Protein AF-A0A5K0XAQ4-F1 (afdb_monomer_lite)

pLDDT: mean 95.23, std 3.63, range [73.94, 98.06]

Secondary structure (DSSP, 8-state):
----EEE-TTHHHHHHHH----SS---PPPTTS--SEEE-SS----TTS--------

Radius of gyration: 15.69 Å; chains: 1; bounding box: 32×26×36 Å

Foldseek 3Di:
DDADKDFDPPFLVVFVVPDDDDDDDDTDGGPVNDHRMDGDPPDDDDPPDDDDDDDDD

Sequence (57 aa):
KHGIFHLSDPGGITVIRQCRERGFHSHVAPSDGSSIYEHCSHVYMDPKLDFDVVDLR

Organism: NCBI:txid210225

Structure (mmCIF, N/CA/C/O backbone):
data_AF-A0A5K0XAQ4-F1
#
_entry.id   AF-A0A5K0XAQ4-F1
#
loop_
_atom_site.group_PDB
_atom_site.id
_atom_site.type_symbol
_atom_site.label_atom_id
_atom_site.label_alt_id
_atom_site.label_comp_id
_atom_site.label_asym_id
_atom_site.label_entity_id
_atom_site.label_seq_id
_atom_site.pdbx_PDB_ins_code
_atom_site.Cartn_x
_atom_site.Cartn_y
_atom_site.Cartn_z
_atom_site.occupancy
_atom_site.B_iso_or_equiv
_atom_site.auth_seq_id
_atom_site.auth_comp_id
_atom_site.auth_asym_id
_atom_site.auth_atom_id
_atom_site.pdbx_PDB_model_num
ATOM 1 N N . LYS A 1 1 ? -2.737 12.146 -12.373 1.00 73.94 1 LYS A N 1
ATOM 2 C CA . LYS A 1 1 ? -1.459 11.876 -11.660 1.00 73.94 1 LYS A CA 1
ATOM 3 C C . LYS A 1 1 ? -1.611 10.510 -11.003 1.00 73.94 1 LYS A C 1
ATOM 5 O O . LYS A 1 1 ? -2.678 10.271 -10.457 1.00 73.94 1 LYS A O 1
ATOM 10 N N . HIS A 1 2 ? -0.619 9.631 -11.104 1.00 88.06 2 HIS A N 1
ATOM 11 C CA . HIS A 1 2 ? -0.667 8.264 -10.560 1.00 88.06 2 HIS A CA 1
ATOM 12 C C . HIS A 1 2 ? 0.374 8.127 -9.440 1.00 88.06 2 HIS A C 1
ATOM 14 O O . HIS A 1 2 ? 1.259 8.980 -9.340 1.00 88.06 2 HIS A O 1
ATOM 20 N N . GLY A 1 3 ? 0.267 7.096 -8.602 1.00 92.94 3 GLY A N 1
ATOM 21 C CA . GLY A 1 3 ? 1.173 6.883 -7.475 1.00 92.94 3 GLY A CA 1
ATOM 22 C C . GLY A 1 3 ? 1.340 5.409 -7.129 1.00 92.94 3 GLY A C 1
ATOM 23 O O . GLY A 1 3 ? 0.485 4.591 -7.460 1.00 92.94 3 GLY A O 1
ATOM 24 N N . ILE A 1 4 ? 2.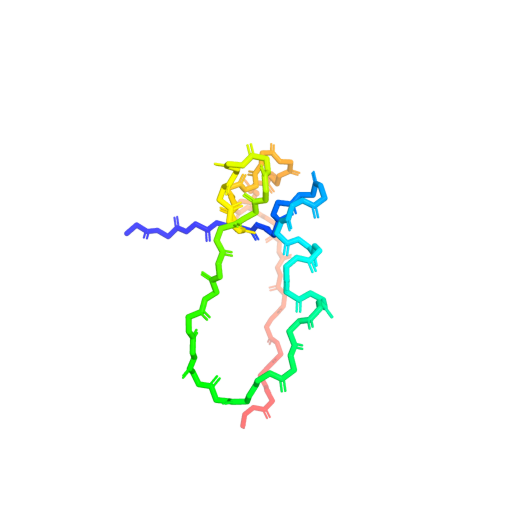454 5.103 -6.467 1.00 96.56 4 ILE A N 1
ATOM 25 C CA . ILE A 1 4 ? 2.752 3.800 -5.872 1.00 96.56 4 ILE A CA 1
ATOM 26 C C . ILE A 1 4 ? 2.637 3.982 -4.361 1.00 96.56 4 ILE A C 1
ATOM 28 O O . ILE A 1 4 ? 3.213 4.928 -3.811 1.00 96.56 4 ILE A O 1
ATOM 32 N N . PHE A 1 5 ? 1.851 3.122 -3.720 1.00 97.19 5 PHE A N 1
ATOM 33 C CA . PHE A 1 5 ? 1.465 3.257 -2.321 1.00 97.19 5 PHE A CA 1
ATOM 34 C C . PHE A 1 5 ? 1.687 1.952 -1.566 1.00 97.19 5 PHE A C 1
ATOM 36 O O . PHE A 1 5 ? 1.580 0.869 -2.143 1.00 97.19 5 PHE A O 1
ATOM 43 N N . HIS A 1 6 ? 1.918 2.068 -0.264 1.00 97.50 6 HIS A N 1
ATOM 44 C CA . HIS A 1 6 ? 1.868 0.957 0.678 1.00 97.50 6 HIS A CA 1
ATOM 45 C C . HIS A 1 6 ? 1.008 1.335 1.887 1.00 97.50 6 HIS A C 1
ATOM 47 O O . HIS A 1 6 ? 0.711 2.511 2.105 1.00 97.50 6 HIS A O 1
ATOM 53 N N . LEU A 1 7 ? 0.591 0.336 2.668 1.00 97.31 7 LEU A N 1
ATOM 54 C CA . LEU A 1 7 ? -0.016 0.584 3.976 1.00 97.31 7 LEU A CA 1
ATOM 55 C C . LEU A 1 7 ? 1.046 1.135 4.926 1.00 97.31 7 LEU A C 1
ATOM 57 O O . LEU A 1 7 ? 2.174 0.638 4.929 1.00 97.31 7 LEU A O 1
ATOM 61 N N . SER A 1 8 ? 0.681 2.123 5.740 1.00 96.56 8 SER A N 1
ATOM 62 C CA . SER A 1 8 ? 1.574 2.606 6.793 1.00 96.56 8 SER A CA 1
ATOM 63 C C . SER A 1 8 ? 1.824 1.500 7.823 1.00 96.56 8 SER A C 1
ATOM 65 O O . SER A 1 8 ? 0.922 0.727 8.170 1.00 96.56 8 SER A O 1
ATOM 67 N N . ASP A 1 9 ? 3.060 1.412 8.307 1.00 94.75 9 ASP A N 1
ATOM 68 C CA . ASP A 1 9 ? 3.513 0.381 9.242 1.00 94.75 9 ASP A CA 1
ATOM 69 C C . ASP A 1 9 ? 3.972 1.042 10.555 1.00 94.75 9 ASP A C 1
ATOM 71 O O . ASP A 1 9 ? 4.850 1.907 10.511 1.00 94.75 9 ASP A O 1
ATOM 75 N N . PRO A 1 10 ? 3.390 0.694 11.722 1.00 94.81 10 PRO A N 1
ATOM 76 C CA . PRO A 1 10 ? 2.388 -0.361 11.944 1.00 94.81 10 PRO A CA 1
ATOM 77 C C . PRO A 1 10 ? 0.925 0.076 11.797 1.00 94.81 10 PRO A C 1
ATOM 79 O O . PRO A 1 10 ? 0.039 -0.786 11.826 1.00 94.81 10 PRO A O 1
ATOM 82 N N . GLY A 1 11 ? 0.648 1.377 11.677 1.00 96.00 11 GLY A N 1
ATOM 83 C CA . GLY A 1 11 ? -0.695 1.957 11.788 1.00 96.00 11 GLY A CA 1
ATOM 84 C C . GLY A 1 11 ? -1.721 1.363 10.818 1.00 96.00 11 GLY A C 1
ATOM 85 O O . GLY A 1 11 ? -2.652 0.663 11.229 1.00 96.00 11 GLY A O 1
ATOM 86 N N . GLY A 1 12 ? -1.546 1.614 9.522 1.00 96.75 12 GLY A N 1
ATOM 87 C CA . GLY A 1 12 ? -2.428 1.143 8.456 1.00 96.75 12 GLY A CA 1
ATOM 88 C C . GLY A 1 12 ? -2.522 -0.378 8.374 1.00 96.75 12 GLY A C 1
ATOM 89 O O . GLY A 1 12 ? -3.624 -0.917 8.247 1.00 96.75 12 GLY A O 1
ATOM 90 N N . ILE A 1 13 ? -1.396 -1.084 8.534 1.00 96.94 13 ILE A N 1
ATOM 91 C CA . ILE A 1 13 ? -1.369 -2.556 8.587 1.00 96.94 13 ILE A CA 1
ATOM 92 C C . ILE A 1 13 ? -2.274 -3.073 9.710 1.00 96.94 13 ILE A C 1
ATOM 94 O O . ILE A 1 13 ? -3.063 -3.996 9.497 1.00 96.94 13 ILE A O 1
ATOM 98 N N . THR A 1 14 ? -2.195 -2.479 10.901 1.00 96.69 14 THR A N 1
ATOM 99 C CA . THR A 1 14 ? -2.984 -2.915 12.060 1.00 96.69 14 THR A CA 1
ATOM 100 C C . THR A 1 14 ? -4.478 -2.694 11.840 1.00 96.69 14 THR A C 1
ATOM 102 O O . THR A 1 14 ? -5.256 -3.624 12.064 1.00 96.69 14 THR A O 1
ATOM 105 N N . VAL A 1 15 ? -4.873 -1.510 11.349 1.00 96.94 15 VAL A N 1
ATOM 106 C CA . VAL A 1 15 ? -6.281 -1.163 11.079 1.00 96.94 15 VAL A CA 1
ATOM 107 C C . VAL A 1 15 ? -6.905 -2.131 10.074 1.00 96.94 15 VAL A C 1
ATOM 109 O O . VAL A 1 15 ? -7.961 -2.707 10.342 1.00 96.94 15 VAL A O 1
ATOM 112 N N . ILE A 1 16 ? -6.245 -2.354 8.933 1.00 97.06 16 ILE A N 1
ATOM 113 C CA . ILE A 1 16 ? -6.783 -3.219 7.876 1.00 97.06 16 ILE A CA 1
ATOM 114 C C . ILE A 1 16 ? -6.824 -4.680 8.329 1.00 97.06 16 ILE A C 1
ATOM 116 O O . ILE A 1 16 ? -7.834 -5.353 8.129 1.00 97.06 16 ILE A O 1
ATOM 120 N N . ARG A 1 17 ? -5.777 -5.171 9.008 1.00 96.81 17 ARG A N 1
ATOM 121 C CA . ARG A 1 17 ? -5.718 -6.562 9.492 1.00 96.81 17 ARG A CA 1
ATOM 122 C C . ARG A 1 17 ? -6.829 -6.901 10.489 1.00 96.81 17 ARG A C 1
ATOM 124 O O . ARG A 1 17 ? -7.243 -8.054 10.571 1.00 96.81 17 ARG A O 1
ATOM 131 N N . GLN A 1 18 ? -7.275 -5.932 11.284 1.00 96.38 18 GLN A N 1
ATOM 132 C CA . GLN A 1 18 ? -8.312 -6.138 12.297 1.00 96.38 18 GLN A CA 1
ATOM 133 C C . GLN A 1 18 ? -9.740 -5.996 11.749 1.00 96.38 18 GLN A C 1
ATOM 135 O O . GLN A 1 18 ? -10.686 -6.400 12.431 1.00 96.38 18 GLN A O 1
ATOM 140 N N . CYS A 1 19 ? -9.921 -5.466 10.535 1.00 96.75 19 CYS A N 1
ATOM 141 C CA . CYS A 1 19 ? -11.246 -5.291 9.954 1.00 96.75 19 CYS A CA 1
ATOM 142 C C . CYS A 1 19 ? -11.866 -6.626 9.506 1.00 96.75 19 CYS A C 1
ATOM 144 O O . CYS A 1 19 ? -11.197 -7.491 8.942 1.00 96.75 19 CYS A O 1
ATOM 146 N N . 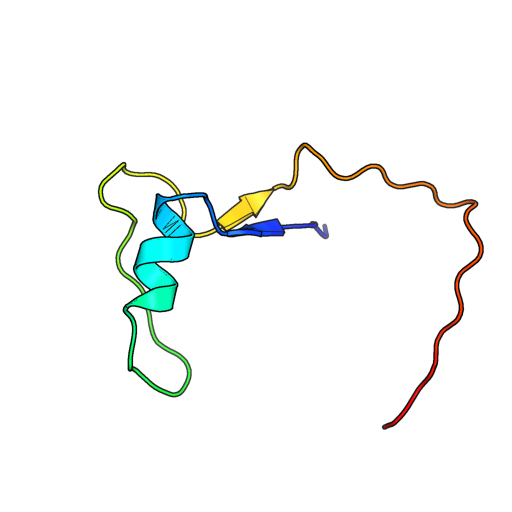ARG A 1 20 ? -13.174 -6.786 9.744 1.00 97.81 20 ARG A N 1
ATOM 147 C CA . ARG A 1 20 ? -13.966 -7.961 9.329 1.00 97.81 20 ARG A CA 1
ATOM 148 C C . ARG A 1 20 ? -15.142 -7.621 8.412 1.00 97.81 20 ARG A C 1
ATOM 150 O O . ARG A 1 20 ? -15.907 -8.514 8.048 1.00 97.81 20 ARG A O 1
ATOM 157 N N . GLU A 1 21 ? -15.319 -6.349 8.075 1.00 98.00 21 GLU A N 1
ATOM 158 C CA . GLU A 1 21 ? -16.408 -5.899 7.216 1.00 98.00 21 GLU A CA 1
ATOM 159 C C . GLU A 1 21 ? -16.169 -6.309 5.758 1.00 98.00 21 GLU A C 1
ATOM 161 O O . GLU A 1 21 ? -15.041 -6.515 5.306 1.00 98.00 21 GLU A O 1
ATOM 166 N N . ARG A 1 22 ? -17.266 -6.479 5.018 1.00 97.00 22 ARG A N 1
ATOM 167 C CA . ARG A 1 22 ? -17.255 -6.917 3.619 1.00 97.00 22 ARG A CA 1
ATOM 168 C C . ARG A 1 22 ? -17.902 -5.856 2.744 1.00 97.00 22 ARG A C 1
ATOM 170 O O . ARG A 1 22 ? -18.798 -5.145 3.184 1.00 97.00 22 ARG A O 1
ATOM 177 N N . GLY A 1 23 ? -17.493 -5.815 1.479 1.00 97.56 23 GLY A N 1
ATOM 178 C CA . GLY A 1 23 ? -17.896 -4.751 0.562 1.00 97.56 23 GLY A CA 1
ATOM 179 C C . GLY A 1 23 ? -17.158 -3.446 0.856 1.00 97.56 23 GLY A C 1
ATOM 180 O O . GLY A 1 23 ? -16.240 -3.411 1.674 1.00 97.56 23 GLY A O 1
ATOM 181 N N . PHE A 1 24 ? -17.539 -2.375 0.167 1.00 98.06 24 PHE A N 1
ATOM 182 C CA . PHE A 1 24 ? -16.938 -1.061 0.379 1.00 98.06 24 PHE A CA 1
ATOM 183 C C . PHE A 1 24 ? -17.464 -0.432 1.669 1.00 98.06 24 PHE A C 1
ATOM 185 O O . PHE A 1 24 ? -18.673 -0.306 1.850 1.00 98.06 24 PHE A O 1
ATOM 192 N N . HIS A 1 25 ? -16.547 -0.032 2.544 1.00 97.88 25 HIS A N 1
ATOM 193 C CA . HIS A 1 25 ? -16.834 0.598 3.828 1.00 97.88 25 HIS A CA 1
ATOM 194 C C . HIS A 1 25 ? -15.666 1.508 4.239 1.00 97.88 25 HIS A C 1
ATOM 196 O O . HIS A 1 25 ? -14.589 1.471 3.639 1.00 97.88 25 HIS A O 1
ATOM 202 N N . SER A 1 26 ? -15.899 2.358 5.237 1.00 97.25 26 SER A N 1
ATOM 203 C CA . SER A 1 26 ? -14.904 3.302 5.753 1.00 97.25 26 SER A CA 1
ATOM 204 C C . SER A 1 26 ? -14.069 2.679 6.870 1.00 97.25 26 SER A C 1
ATOM 206 O O . SER A 1 26 ? -14.568 1.863 7.639 1.00 97.25 26 SER A O 1
ATOM 208 N N . HIS A 1 27 ? -12.826 3.136 7.026 1.00 96.06 27 HIS A N 1
ATOM 209 C CA . HIS A 1 27 ? -11.962 2.760 8.145 1.00 96.06 27 HIS A CA 1
ATOM 210 C C . HIS A 1 27 ? -11.660 3.959 9.043 1.00 96.06 27 HIS A C 1
ATOM 212 O O . HIS A 1 27 ? -11.524 5.089 8.571 1.00 96.06 27 HIS A O 1
ATOM 218 N N . VAL A 1 28 ? -11.519 3.695 10.342 1.00 92.00 28 VAL A N 1
ATOM 219 C CA . VAL A 1 28 ? -10.991 4.675 11.296 1.00 92.00 28 VAL A CA 1
ATOM 220 C C . VAL A 1 28 ? -9.514 4.944 11.019 1.00 92.00 28 VAL A C 1
ATOM 222 O O . VAL A 1 28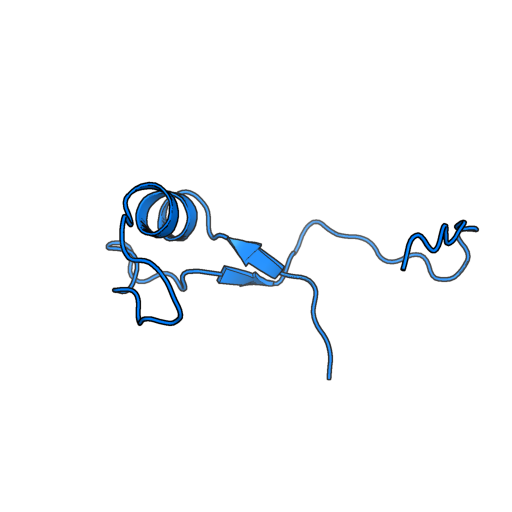 ? -8.787 4.056 10.569 1.00 92.00 28 VAL A O 1
ATOM 225 N N . ALA A 1 29 ? -9.065 6.167 11.297 1.00 92.44 29 ALA A N 1
ATOM 226 C CA . ALA A 1 29 ? -7.651 6.493 11.205 1.00 92.44 29 ALA A CA 1
ATOM 227 C C . ALA A 1 29 ? -6.838 5.677 12.234 1.00 92.44 29 ALA A C 1
ATOM 229 O O . ALA A 1 29 ? -7.332 5.423 13.339 1.00 92.44 29 ALA A O 1
ATOM 230 N N . PRO A 1 30 ? -5.600 5.283 11.896 1.00 94.69 30 PRO A N 1
ATOM 231 C CA . PRO A 1 30 ? -4.625 4.776 12.851 1.00 94.69 30 PRO A CA 1
ATOM 232 C C . PRO A 1 30 ? -4.511 5.648 14.111 1.00 94.69 30 PRO A C 1
ATOM 234 O O . PRO A 1 30 ? -4.601 6.875 14.055 1.00 94.69 30 PRO A O 1
ATOM 237 N N . SER A 1 31 ? -4.279 5.016 15.264 1.00 91.25 31 SER A N 1
ATOM 238 C CA . SER A 1 31 ? -4.205 5.698 16.568 1.00 91.25 31 SER A CA 1
ATOM 239 C C . SER A 1 31 ? -3.027 6.666 16.701 1.00 91.25 31 SER A C 1
ATOM 241 O O . SER A 1 31 ? -3.053 7.549 17.552 1.00 91.25 31 SER A O 1
ATOM 243 N N . ASP A 1 32 ? -1.992 6.486 15.884 1.00 89.00 32 ASP A N 1
ATOM 244 C CA . ASP A 1 32 ? -0.825 7.368 15.797 1.00 89.00 32 ASP A CA 1
ATOM 245 C C . ASP A 1 32 ? -1.082 8.620 14.933 1.00 89.00 32 ASP A C 1
ATOM 247 O O . ASP A 1 32 ? -0.203 9.469 14.802 1.00 89.00 32 ASP A O 1
ATOM 251 N N . GLY A 1 33 ? -2.284 8.757 14.358 1.00 91.00 33 GLY A N 1
ATOM 252 C CA . GLY A 1 33 ? -2.660 9.873 13.493 1.00 91.00 33 GLY A CA 1
ATOM 253 C C . GLY A 1 33 ? -2.090 9.785 12.076 1.00 91.00 33 GLY A C 1
ATOM 254 O O . GLY A 1 33 ? -2.292 10.709 11.286 1.00 91.00 33 GLY A O 1
ATOM 255 N N . SER A 1 34 ? -1.396 8.697 11.733 1.00 92.88 34 SER A N 1
ATOM 256 C CA . SER A 1 34 ? -0.933 8.452 10.369 1.00 92.88 34 SER A CA 1
ATOM 2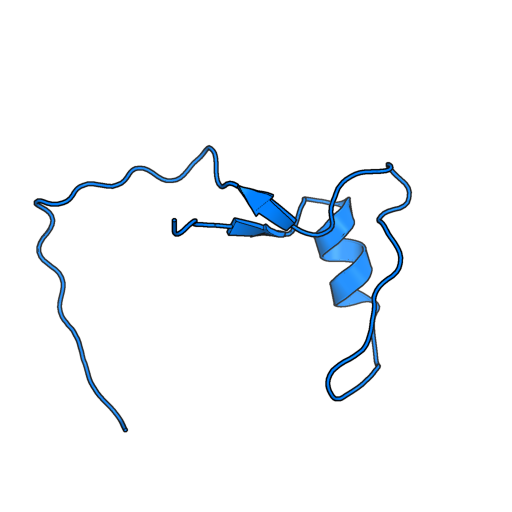57 C C . SER A 1 34 ? -2.106 8.200 9.413 1.00 92.88 34 SER A C 1
ATOM 259 O O . SER A 1 34 ? -3.228 7.888 9.816 1.00 92.88 34 SER A O 1
ATOM 261 N N . SER A 1 35 ? -1.863 8.340 8.108 1.00 95.75 35 SER A N 1
ATOM 262 C CA . SER A 1 35 ? -2.808 7.854 7.093 1.00 95.75 35 SER A CA 1
ATOM 263 C C . SER A 1 35 ? -2.743 6.327 7.004 1.00 95.75 35 SER A C 1
ATOM 265 O O . SER A 1 35 ? -1.700 5.742 7.275 1.00 95.75 35 SER A O 1
ATOM 267 N N . ILE A 1 36 ? -3.825 5.664 6.580 1.00 97.38 36 ILE A N 1
ATOM 268 C CA . ILE A 1 36 ? -3.842 4.194 6.395 1.00 97.38 36 ILE A CA 1
ATOM 269 C C . ILE A 1 36 ? -2.845 3.749 5.312 1.00 97.38 36 ILE A C 1
ATOM 271 O O . ILE A 1 36 ? -2.289 2.656 5.384 1.00 97.38 36 ILE A O 1
ATOM 275 N N . TYR A 1 37 ? -2.611 4.596 4.312 1.00 96.81 37 TYR A N 1
ATOM 276 C CA . TYR A 1 37 ? -1.662 4.362 3.233 1.00 96.81 37 TYR A CA 1
ATOM 277 C C . TYR A 1 37 ? -0.851 5.624 2.949 1.00 96.81 37 TYR A C 1
ATOM 279 O O . TYR A 1 37 ? -1.324 6.743 3.161 1.00 96.81 37 TYR A O 1
ATOM 287 N N . GLU A 1 38 ? 0.359 5.434 2.436 1.00 96.12 38 GLU A N 1
ATOM 288 C CA . GLU A 1 38 ? 1.289 6.506 2.089 1.00 96.12 38 GLU A CA 1
ATOM 289 C C . GLU A 1 38 ? 2.081 6.177 0.817 1.00 96.12 38 GLU A C 1
ATOM 291 O O . GLU A 1 38 ? 2.041 5.057 0.301 1.00 96.12 38 GLU A O 1
ATOM 296 N N . HIS A 1 39 ? 2.752 7.184 0.254 1.00 96.50 39 HIS A N 1
ATOM 297 C CA . HIS A 1 39 ? 3.576 7.016 -0.943 1.00 96.50 39 HIS A CA 1
ATOM 298 C C . HIS A 1 39 ? 4.843 6.211 -0.639 1.00 96.50 39 HIS A C 1
ATOM 300 O O . HIS A 1 39 ? 5.547 6.508 0.323 1.00 96.50 39 HIS A O 1
ATOM 306 N N . CYS A 1 40 ? 5.198 5.266 -1.515 1.00 96.81 40 CYS A N 1
ATOM 307 C CA . CYS A 1 40 ? 6.434 4.502 -1.359 1.00 96.81 40 CYS A CA 1
ATOM 308 C C . CYS A 1 40 ? 7.674 5.388 -1.543 1.00 96.81 40 CYS A C 1
ATOM 310 O O . CYS A 1 40 ? 7.936 5.879 -2.640 1.00 96.81 40 CYS A O 1
ATOM 312 N N . SER A 1 41 ? 8.483 5.521 -0.492 1.00 95.06 41 SER A N 1
ATOM 313 C CA . SER A 1 41 ? 9.799 6.180 -0.533 1.00 95.06 41 SER A CA 1
ATOM 314 C C . SER A 1 41 ? 10.941 5.250 -0.964 1.00 95.06 41 SER A C 1
ATOM 316 O O . SER A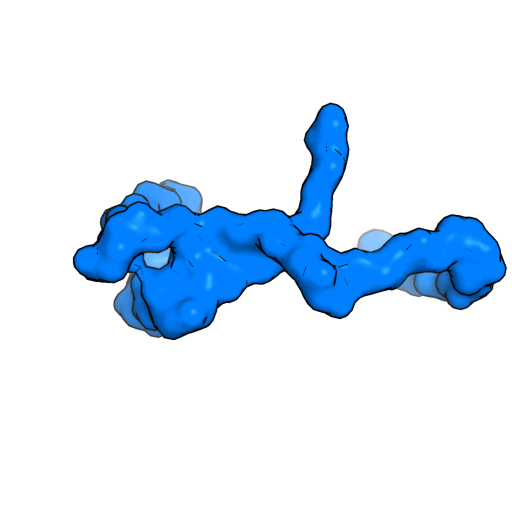 1 41 ? 12.030 5.710 -1.294 1.00 95.06 41 SER A O 1
ATOM 318 N N . HIS A 1 42 ? 10.691 3.940 -0.971 1.00 95.75 42 HIS A N 1
ATOM 319 C CA . HIS A 1 42 ? 11.680 2.881 -1.183 1.00 95.75 42 HIS A CA 1
ATOM 320 C C . HIS A 1 42 ? 11.543 2.184 -2.549 1.00 95.75 42 HIS A C 1
ATOM 322 O O . HIS A 1 42 ? 12.152 1.142 -2.775 1.00 95.75 42 HIS A O 1
ATOM 328 N N . VAL A 1 43 ? 10.735 2.739 -3.460 1.00 96.25 43 VAL A N 1
ATOM 329 C CA . VAL A 1 43 ? 10.560 2.220 -4.823 1.00 96.25 43 VAL A CA 1
ATOM 330 C C . VAL A 1 43 ? 11.342 3.087 -5.801 1.00 96.25 43 VAL A C 1
ATOM 332 O O . VAL A 1 43 ? 11.142 4.299 -5.872 1.00 96.25 43 VAL A O 1
ATOM 335 N N . TYR A 1 44 ? 12.208 2.450 -6.584 1.00 94.75 44 TYR A N 1
ATOM 336 C CA . TYR A 1 44 ? 12.923 3.073 -7.692 1.00 94.75 44 TYR A CA 1
ATOM 337 C C . TYR A 1 44 ? 12.275 2.673 -9.022 1.00 94.75 44 TYR A C 1
ATOM 339 O O . TYR A 1 44 ? 12.053 1.490 -9.268 1.00 94.75 44 TYR A O 1
ATOM 347 N N . MET A 1 45 ? 11.968 3.659 -9.869 1.00 93.44 45 MET A N 1
ATOM 348 C CA . MET A 1 45 ? 11.347 3.444 -11.179 1.00 93.44 45 MET A CA 1
ATOM 349 C C . MET A 1 45 ? 12.398 3.538 -12.281 1.00 93.44 45 MET A C 1
ATOM 351 O O . MET A 1 45 ? 12.892 4.631 -12.565 1.00 93.44 45 MET A O 1
ATOM 355 N N . ASP A 1 46 ? 12.687 2.411 -12.927 1.00 94.75 46 ASP A N 1
ATOM 356 C CA . ASP A 1 46 ? 13.515 2.364 -14.129 1.00 94.75 46 ASP A CA 1
ATOM 357 C C . ASP A 1 46 ? 12.636 2.116 -15.368 1.00 94.75 46 ASP A C 1
ATOM 359 O O . ASP A 1 46 ? 12.128 1.008 -15.544 1.00 94.75 46 ASP A O 1
ATOM 363 N N . PRO A 1 47 ? 12.433 3.117 -16.245 1.00 92.38 47 PRO A N 1
ATOM 364 C CA . PRO A 1 47 ? 11.623 2.956 -17.450 1.00 92.38 47 PRO A CA 1
ATOM 365 C C . PRO A 1 47 ? 12.301 2.115 -18.542 1.00 92.38 47 PRO A C 1
ATOM 367 O O . PRO A 1 47 ? 11.682 1.870 -19.573 1.00 92.38 47 PRO A O 1
ATOM 370 N N . LYS A 1 48 ? 13.573 1.734 -18.368 1.00 96.56 48 LYS A N 1
ATOM 371 C CA . LYS A 1 48 ? 14.343 0.950 -19.345 1.00 96.56 48 LYS A CA 1
ATOM 372 C C . LYS A 1 48 ? 14.371 -0.539 -19.028 1.00 96.56 48 LYS A C 1
ATOM 374 O O . LYS A 1 48 ? 14.954 -1.297 -19.796 1.00 96.56 48 LYS A O 1
ATOM 379 N N . LEU A 1 49 ? 13.814 -0.943 -17.892 1.00 96.62 49 LEU A N 1
ATOM 380 C CA . LEU A 1 49 ? 13.759 -2.343 -17.518 1.00 96.62 49 LEU A CA 1
ATOM 381 C C . LEU A 1 49 ? 12.730 -3.059 -18.398 1.00 96.62 49 LEU A C 1
ATOM 383 O O . LEU A 1 49 ? 11.569 -2.649 -18.449 1.00 96.62 49 LEU A O 1
ATOM 387 N N . ASP A 1 50 ? 13.153 -4.126 -19.070 1.00 96.69 50 ASP A N 1
ATOM 388 C CA . ASP A 1 50 ? 12.240 -4.987 -19.817 1.00 96.69 50 ASP A CA 1
ATOM 389 C C . ASP A 1 50 ? 11.288 -5.708 -18.849 1.00 96.69 50 ASP A C 1
ATOM 391 O O . ASP A 1 50 ? 11.692 -6.153 -17.769 1.00 96.69 50 ASP A O 1
ATOM 395 N N . PHE A 1 51 ? 10.014 -5.826 -19.227 1.00 95.50 51 PHE A N 1
ATOM 396 C CA . PHE A 1 51 ? 9.008 -6.558 -18.460 1.00 95.50 51 PHE A CA 1
ATOM 397 C C . PHE A 1 51 ? 8.028 -7.279 -19.386 1.00 95.50 51 PHE A C 1
ATOM 399 O O . PHE A 1 51 ? 7.661 -6.770 -20.445 1.00 95.50 51 PHE A O 1
ATOM 406 N N . ASP A 1 52 ? 7.561 -8.444 -18.943 1.00 97.50 52 ASP A N 1
ATOM 407 C CA . ASP A 1 52 ? 6.557 -9.233 -19.649 1.00 97.50 52 ASP A CA 1
ATOM 408 C C . ASP A 1 52 ? 5.159 -8.981 -19.074 1.00 97.50 52 ASP A C 1
ATOM 410 O O . ASP A 1 52 ? 4.967 -8.892 -17.858 1.00 97.50 52 ASP A O 1
ATOM 414 N N . VAL A 1 53 ? 4.157 -8.913 -19.952 1.00 96.88 53 VAL A N 1
ATOM 415 C CA . VAL A 1 53 ? 2.742 -8.87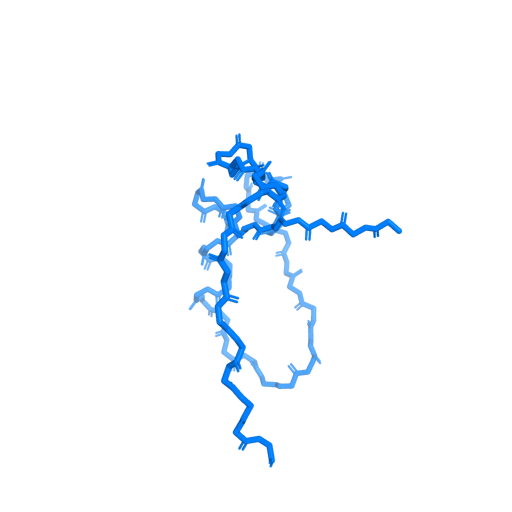6 -19.565 1.00 96.88 53 VAL A CA 1
ATOM 416 C C . VAL A 1 53 ? 2.104 -10.204 -19.940 1.00 96.88 53 VAL A C 1
ATOM 418 O O . VAL A 1 53 ? 2.008 -10.543 -21.117 1.00 96.88 53 VAL A O 1
ATOM 421 N N . VAL A 1 54 ? 1.631 -10.939 -18.935 1.00 97.56 54 VAL A N 1
ATOM 422 C CA . VAL A 1 54 ? 0.847 -12.161 -19.132 1.00 97.56 54 VAL A CA 1
ATOM 423 C C . VAL A 1 54 ? -0.611 -11.847 -18.833 1.00 97.56 54 VAL A C 1
ATOM 425 O O . VAL A 1 54 ? -0.981 -11.598 -17.686 1.00 97.56 54 VAL A O 1
ATOM 428 N N . ASP A 1 55 ? -1.435 -11.832 -19.874 1.00 96.88 55 ASP A N 1
ATOM 429 C CA . ASP A 1 55 ? -2.870 -11.584 -19.761 1.00 96.88 55 ASP A CA 1
ATOM 430 C C . ASP A 1 55 ? -3.637 -12.904 -19.597 1.00 96.88 55 ASP A C 1
ATOM 432 O O . ASP A 1 55 ? -3.472 -13.822 -20.398 1.00 96.88 55 ASP A O 1
ATOM 436 N N . LEU A 1 56 ? -4.459 -12.996 -18.548 1.00 97.50 56 LEU A N 1
ATOM 437 C CA . LEU A 1 56 ? -5.248 -14.185 -18.184 1.00 97.50 56 LEU A CA 1
ATOM 438 C C . LEU A 1 56 ? -6.769 -13.933 -18.218 1.00 97.50 56 LEU A C 1
ATOM 440 O O . LEU A 1 56 ? -7.524 -14.736 -17.669 1.00 97.50 56 LEU A O 1
ATOM 444 N N . ARG A 1 57 ? -7.206 -12.787 -18.754 1.00 92.06 57 ARG A N 1
ATOM 445 C CA . ARG A 1 57 ? -8.613 -12.351 -18.752 1.00 92.06 57 ARG A CA 1
ATOM 446 C C . ARG A 1 57 ? -9.497 -13.114 -19.733 1.00 92.06 57 ARG A C 1
ATOM 448 O O . ARG A 1 57 ? -8.989 -13.558 -20.785 1.00 92.06 57 ARG A O 1
#